Protein AF-A0A0D6K9Y1-F1 (afdb_monomer_lite)

Sequence (89 aa):
IWRIAELKSKIYSAIEDLRDETEKTTSRIEHKLDIHLTEYGEKKMFTEYLLHNLDAKIEHKFKRLANWVRQIGGFLNKQSDFQIRDDEY

Foldseek 3Di:
DVVVVVVVVVVVVVVVVVVVVVVVVVVVVVVVVVVVVVVVVVVVVVVVVVVVVVVVVVVVVVVVVVVVVVVVQVVCCVPPVHHDDDPDD

Radius of gyration: 35.6 Å; chains: 1; bounding box: 72×24×93 Å

pLDDT: mean 91.85, std 9.4, range [44.66, 98.0]

Structure (mmCIF, N/CA/C/O backbone):
data_AF-A0A0D6K9Y1-F1
#
_entry.id   AF-A0A0D6K9Y1-F1
#
loop_
_atom_site.group_PDB
_atom_site.id
_atom_site.type_symbol
_atom_site.label_atom_id
_atom_site.label_alt_id
_atom_site.label_comp_id
_atom_site.label_asym_id
_atom_site.label_entity_id
_atom_site.label_seq_id
_atom_site.pdbx_PDB_ins_code
_atom_site.Cartn_x
_atom_site.Cartn_y
_atom_site.Cartn_z
_atom_site.occupancy
_atom_site.B_iso_or_equiv
_atom_site.auth_seq_id
_atom_site.auth_comp_id
_atom_site.auth_asym_id
_atom_site.auth_atom_id
_atom_site.pdbx_PDB_model_num
ATOM 1 N N . ILE A 1 1 ? 31.700 -0.087 -52.826 1.00 70.56 1 ILE A N 1
ATOM 2 C CA . ILE A 1 1 ? 32.454 -0.268 -51.557 1.00 70.56 1 ILE A CA 1
ATOM 3 C C . ILE A 1 1 ? 32.160 0.870 -50.574 1.00 70.56 1 ILE A C 1
ATOM 5 O O . ILE A 1 1 ? 31.572 0.593 -49.540 1.00 70.56 1 ILE A O 1
ATOM 9 N N . TRP A 1 2 ? 32.434 2.139 -50.907 1.00 85.38 2 TRP A N 1
ATOM 10 C CA . TRP A 1 2 ? 32.204 3.286 -50.003 1.00 85.38 2 TRP A CA 1
ATOM 11 C C . TRP A 1 2 ? 30.754 3.424 -49.497 1.00 85.38 2 TRP A C 1
ATOM 13 O O . TRP A 1 2 ? 30.513 3.503 -48.300 1.00 85.38 2 TRP A O 1
ATOM 23 N N . ARG A 1 3 ? 29.770 3.306 -50.394 1.00 87.44 3 ARG A N 1
ATOM 24 C CA . ARG A 1 3 ? 28.336 3.389 -50.055 1.00 87.44 3 ARG A CA 1
ATOM 25 C C . ARG A 1 3 ? 27.838 2.256 -49.143 1.00 87.44 3 ARG A C 1
ATOM 27 O O . ARG A 1 3 ? 26.894 2.440 -48.388 1.00 87.44 3 ARG A O 1
ATOM 34 N N . ILE A 1 4 ? 28.492 1.091 -49.196 1.00 90.69 4 ILE A N 1
ATOM 35 C CA . ILE A 1 4 ? 28.204 -0.044 -48.303 1.00 90.69 4 ILE A CA 1
ATOM 36 C C . ILE A 1 4 ? 28.785 0.230 -46.912 1.00 90.69 4 ILE A C 1
ATOM 38 O O . ILE A 1 4 ? 28.125 -0.035 -45.912 1.00 90.69 4 ILE A O 1
ATOM 42 N N . ALA A 1 5 ? 29.994 0.794 -46.841 1.00 92.75 5 ALA A N 1
ATOM 43 C CA . ALA A 1 5 ? 30.611 1.187 -45.576 1.00 92.75 5 ALA A CA 1
ATOM 44 C C . ALA A 1 5 ? 29.815 2.300 -44.872 1.00 92.75 5 ALA A C 1
ATOM 46 O O . ALA A 1 5 ? 29.577 2.212 -43.671 1.00 92.75 5 ALA A O 1
ATOM 47 N N . GLU A 1 6 ? 29.332 3.292 -45.624 1.00 94.38 6 GLU A N 1
ATOM 48 C CA . GLU A 1 6 ? 28.473 4.359 -45.100 1.00 94.38 6 GLU A CA 1
ATOM 49 C C . GLU A 1 6 ? 27.153 3.805 -44.538 1.00 94.38 6 GLU A C 1
ATOM 51 O O . GLU A 1 6 ? 26.758 4.144 -43.424 1.00 94.38 6 GLU A O 1
ATOM 56 N N . LEU A 1 7 ? 26.491 2.903 -45.274 1.00 94.75 7 LEU A N 1
ATOM 57 C CA . LEU A 1 7 ? 25.264 2.253 -44.811 1.00 94.75 7 LEU A CA 1
ATOM 58 C C . LEU A 1 7 ? 25.507 1.438 -43.533 1.00 94.75 7 LEU A C 1
ATOM 60 O O . LEU A 1 7 ? 24.719 1.519 -42.594 1.00 94.75 7 LEU A O 1
ATOM 64 N N . LYS A 1 8 ? 26.618 0.695 -43.475 1.00 95.06 8 LYS A N 1
ATOM 65 C CA . LYS A 1 8 ? 27.013 -0.083 -42.296 1.00 95.06 8 LYS A CA 1
ATOM 66 C C . LYS A 1 8 ? 27.232 0.820 -41.079 1.00 95.06 8 LYS A C 1
ATOM 68 O O . LYS A 1 8 ? 26.760 0.495 -39.997 1.00 95.06 8 LYS A O 1
ATOM 73 N N . SER A 1 9 ? 27.887 1.966 -41.271 1.00 95.69 9 SER A N 1
ATOM 74 C CA . SER A 1 9 ? 28.086 2.958 -40.211 1.00 95.69 9 SER A CA 1
ATOM 75 C C . SER A 1 9 ? 26.758 3.505 -39.693 1.00 95.69 9 SER A C 1
ATOM 77 O O . SER A 1 9 ? 26.559 3.541 -38.487 1.00 95.69 9 SER A O 1
ATOM 79 N N . LYS A 1 10 ? 25.831 3.875 -40.588 1.00 96.62 10 LYS A N 1
ATOM 80 C CA . LYS A 1 10 ? 24.506 4.388 -40.197 1.00 96.62 10 LYS A CA 1
ATOM 81 C C . LYS A 1 10 ? 23.691 3.354 -39.424 1.00 96.62 10 LYS A C 1
ATOM 83 O O . LYS A 1 10 ? 23.035 3.707 -38.453 1.00 96.62 10 LYS A O 1
ATOM 88 N N . ILE A 1 11 ? 23.751 2.087 -39.838 1.00 96.50 11 ILE A N 1
ATOM 89 C CA . ILE A 1 11 ? 23.086 0.989 -39.129 1.00 96.50 11 ILE A CA 1
ATOM 90 C C . ILE A 1 11 ? 23.673 0.824 -37.725 1.00 96.50 11 ILE A C 1
ATOM 92 O O . ILE A 1 11 ? 22.910 0.697 -36.776 1.00 96.50 11 ILE A O 1
ATOM 96 N N . TYR A 1 12 ? 25.000 0.849 -37.572 1.00 97.56 12 TYR A N 1
ATOM 97 C CA . TYR A 1 12 ? 25.607 0.735 -36.245 1.00 97.56 12 TYR A CA 1
ATOM 98 C C . TYR A 1 12 ? 25.258 1.905 -35.333 1.00 97.56 12 TYR A C 1
ATOM 100 O O . TYR A 1 12 ? 24.898 1.658 -34.189 1.00 97.56 12 TYR A O 1
ATOM 108 N N . SER A 1 13 ? 25.288 3.139 -35.841 1.00 97.19 13 SER A N 1
ATOM 109 C CA . SER A 1 13 ? 24.857 4.304 -35.065 1.00 97.19 13 SER A CA 1
ATOM 110 C C . SER A 1 13 ? 23.396 4.180 -34.634 1.00 97.19 13 SER A C 1
ATOM 112 O O . SER A 1 13 ? 23.099 4.359 -33.465 1.00 97.19 13 SER A O 1
ATOM 114 N N . AL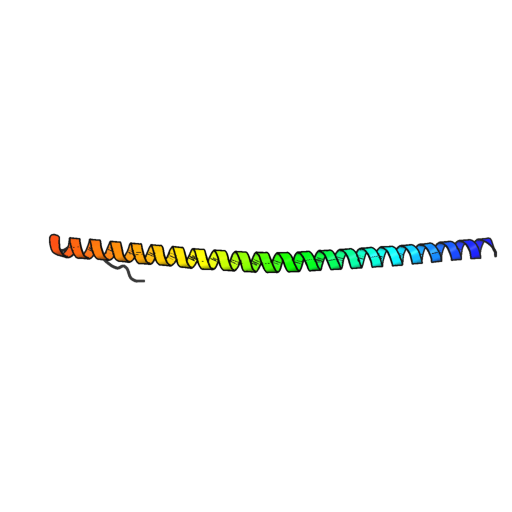A A 1 14 ? 22.497 3.760 -35.529 1.00 97.12 14 ALA A N 1
ATOM 115 C CA . ALA A 1 14 ? 21.093 3.561 -35.170 1.00 97.12 14 ALA A CA 1
ATOM 116 C C . ALA A 1 14 ? 20.891 2.450 -34.121 1.00 97.12 14 ALA A C 1
ATOM 118 O O . ALA A 1 14 ? 20.016 2.561 -33.268 1.00 97.12 14 ALA A O 1
ATOM 119 N N . ILE A 1 15 ? 21.682 1.372 -34.173 1.00 97.56 15 ILE A N 1
ATOM 120 C CA . ILE A 1 15 ? 21.650 0.308 -33.156 1.00 97.56 15 ILE A CA 1
ATOM 121 C C . ILE A 1 15 ? 22.131 0.839 -31.804 1.00 97.56 15 ILE A C 1
ATOM 123 O O . ILE A 1 15 ? 21.550 0.500 -30.776 1.00 97.56 15 ILE A O 1
ATOM 127 N N . GLU A 1 16 ? 23.184 1.650 -31.805 1.00 97.69 16 GLU A N 1
ATOM 128 C CA . GLU A 1 16 ? 23.727 2.275 -30.601 1.00 97.69 16 GLU A CA 1
ATOM 129 C C . GLU A 1 16 ? 22.733 3.265 -29.985 1.00 97.69 16 GLU A C 1
ATOM 131 O O . GLU A 1 16 ? 22.422 3.146 -28.803 1.00 97.69 16 GLU A O 1
ATOM 136 N N . ASP A 1 17 ? 22.121 4.126 -30.798 1.00 97.81 17 ASP A N 1
ATOM 137 C CA . ASP A 1 17 ? 21.081 5.056 -30.353 1.00 97.81 17 ASP A CA 1
ATOM 138 C C . ASP A 1 17 ? 19.887 4.309 -29.728 1.00 97.81 17 ASP A C 1
ATOM 140 O O . ASP A 1 17 ? 19.395 4.683 -28.662 1.00 97.81 17 ASP A O 1
ATOM 144 N N . LEU A 1 18 ? 19.441 3.211 -30.356 1.00 97.56 18 LEU A N 1
ATOM 145 C CA . LEU A 1 18 ? 18.356 2.377 -29.829 1.00 97.56 18 LEU A CA 1
ATOM 146 C C . LEU A 1 18 ? 18.735 1.676 -28.523 1.00 97.56 18 LEU A C 1
ATOM 148 O O . LEU A 1 18 ? 17.887 1.545 -27.635 1.00 97.56 18 LEU A O 1
ATOM 152 N N . ARG A 1 19 ? 19.982 1.209 -28.394 1.00 97.88 19 ARG A N 1
ATOM 153 C CA . ARG A 1 19 ? 20.488 0.616 -27.150 1.00 97.88 19 ARG A CA 1
ATOM 154 C C . ARG A 1 19 ? 20.433 1.650 -26.032 1.00 97.88 19 ARG A C 1
ATOM 156 O O . ARG A 1 19 ? 19.820 1.384 -25.002 1.00 97.88 19 ARG A O 1
ATOM 163 N N . ASP A 1 20 ? 20.997 2.828 -26.266 1.00 97.88 20 ASP A N 1
ATOM 164 C CA . ASP A 1 20 ? 21.091 3.888 -25.266 1.00 97.88 20 ASP A CA 1
ATOM 165 C C . ASP A 1 20 ? 19.692 4.406 -24.866 1.00 97.88 20 ASP A C 1
ATOM 167 O O . ASP A 1 20 ? 19.414 4.648 -23.687 1.00 97.88 20 ASP A O 1
ATOM 171 N N . GLU A 1 21 ? 18.757 4.514 -25.818 1.00 97.88 21 GLU A N 1
ATOM 172 C CA . GLU A 1 21 ? 17.361 4.865 -25.531 1.00 97.88 21 GLU A CA 1
ATOM 173 C C . GLU A 1 21 ? 16.645 3.783 -24.707 1.00 97.88 21 GLU A C 1
ATOM 175 O O . GLU A 1 21 ? 15.887 4.098 -23.777 1.00 97.88 21 GLU A O 1
ATOM 180 N N . THR A 1 22 ? 16.904 2.510 -25.013 1.00 97.38 22 THR A N 1
ATOM 181 C CA . THR A 1 22 ? 16.339 1.370 -24.281 1.00 97.38 22 THR A CA 1
ATOM 182 C C . THR A 1 22 ? 16.870 1.321 -22.853 1.00 97.38 22 THR A C 1
ATOM 184 O O . THR A 1 22 ? 16.079 1.183 -21.917 1.00 97.38 22 THR A O 1
ATOM 187 N N . GLU A 1 23 ? 18.177 1.498 -22.657 1.00 98.00 23 GLU A N 1
ATOM 188 C CA . GLU A 1 23 ? 18.805 1.561 -21.334 1.00 98.00 23 GLU A CA 1
ATOM 189 C C . GLU A 1 23 ? 18.225 2.714 -20.514 1.00 98.00 23 GLU A C 1
ATOM 191 O O . GLU A 1 23 ? 17.714 2.510 -19.412 1.00 98.00 23 GLU A O 1
ATOM 196 N N . LYS A 1 24 ? 18.171 3.917 -21.096 1.00 97.94 24 LYS A N 1
ATOM 197 C CA . LYS A 1 24 ? 17.600 5.097 -20.439 1.00 97.94 24 LYS A CA 1
ATOM 198 C C . LYS A 1 24 ? 16.135 4.898 -20.053 1.00 97.94 24 LYS A C 1
ATOM 200 O O . LYS A 1 24 ? 15.702 5.324 -18.978 1.00 97.94 24 LYS A O 1
ATOM 205 N N . THR A 1 25 ? 15.349 4.277 -20.929 1.00 97.62 25 THR A N 1
ATOM 206 C CA . THR A 1 25 ? 13.937 3.993 -20.661 1.00 97.62 25 THR A CA 1
ATOM 207 C C . THR A 1 25 ? 13.782 2.962 -19.553 1.00 97.62 25 THR A C 1
ATOM 209 O O . THR A 1 25 ? 12.958 3.169 -18.661 1.00 97.62 25 THR A O 1
ATOM 212 N N . THR A 1 26 ? 14.601 1.912 -19.571 1.00 97.62 26 THR A N 1
ATOM 213 C CA . THR A 1 26 ? 14.607 0.852 -18.558 1.00 97.62 26 THR A CA 1
ATOM 214 C C . THR A 1 26 ? 14.932 1.427 -17.187 1.00 97.62 26 THR A C 1
ATOM 216 O O . THR A 1 26 ? 14.101 1.327 -16.288 1.00 97.62 26 THR A O 1
ATOM 219 N N . SER A 1 27 ? 16.031 2.174 -17.055 1.00 97.62 27 SER A N 1
ATOM 220 C CA . SER A 1 27 ? 16.402 2.806 -15.783 1.00 97.62 27 SER A CA 1
ATOM 221 C C . SER A 1 27 ? 15.331 3.774 -15.270 1.00 97.62 27 SER A C 1
ATOM 223 O O . SER A 1 27 ? 15.064 3.848 -14.071 1.00 97.62 27 SER A O 1
ATOM 225 N N . ARG A 1 28 ? 14.655 4.507 -16.166 1.00 97.62 28 ARG A N 1
ATOM 226 C CA . ARG A 1 28 ? 13.543 5.388 -15.777 1.00 97.62 28 ARG A CA 1
ATOM 227 C C . ARG A 1 28 ? 12.334 4.603 -15.263 1.00 97.62 28 ARG A C 1
ATOM 229 O O . ARG A 1 28 ? 11.657 5.079 -14.353 1.00 97.62 28 ARG A O 1
ATOM 236 N N . ILE A 1 29 ? 12.018 3.460 -15.867 1.00 97.44 29 ILE A N 1
ATOM 237 C CA . ILE A 1 29 ? 10.905 2.603 -15.437 1.00 97.44 29 ILE A CA 1
ATOM 238 C C . ILE A 1 29 ? 11.230 1.955 -14.095 1.00 97.44 29 ILE A C 1
ATOM 240 O O . ILE A 1 29 ? 10.393 2.007 -13.200 1.00 97.44 29 ILE A O 1
ATOM 244 N N . GLU A 1 30 ? 12.438 1.418 -13.932 1.00 97.44 30 GLU A N 1
ATOM 245 C CA . GLU A 1 30 ? 12.906 0.826 -12.675 1.00 97.44 30 GLU A CA 1
ATOM 246 C C . GLU A 1 30 ? 12.820 1.830 -11.526 1.00 97.44 30 GLU A C 1
ATOM 248 O O . GLU A 1 30 ? 12.231 1.534 -10.490 1.00 97.44 30 GLU A O 1
ATOM 253 N N . HIS A 1 31 ? 13.295 3.059 -11.743 1.00 96.38 31 HIS A N 1
ATOM 254 C CA . HIS A 1 31 ? 13.212 4.107 -10.731 1.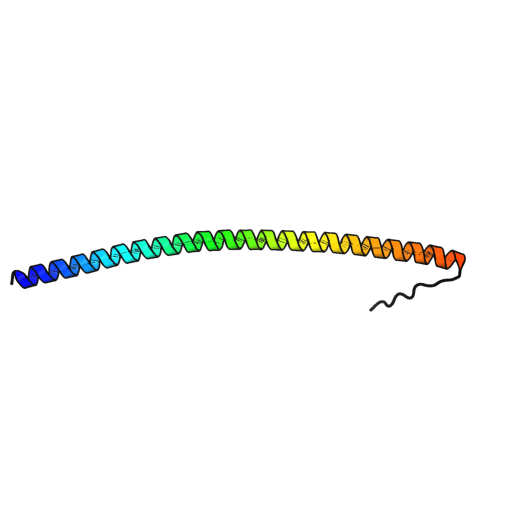00 96.38 31 HIS A CA 1
ATOM 255 C C . HIS A 1 31 ? 11.764 4.470 -10.365 1.00 96.38 31 HIS A C 1
ATOM 257 O O . HIS A 1 31 ? 11.433 4.627 -9.192 1.00 96.38 31 HIS A O 1
ATOM 263 N N . LYS A 1 32 ? 10.868 4.575 -11.355 1.00 96.88 32 LYS A N 1
ATOM 264 C CA . LYS A 1 32 ? 9.441 4.823 -11.090 1.00 96.88 32 LYS A CA 1
ATOM 265 C C . LYS A 1 32 ? 8.785 3.671 -10.336 1.00 96.88 32 LYS A C 1
ATOM 267 O O . LYS A 1 32 ? 7.940 3.915 -9.479 1.00 96.88 32 LYS A O 1
ATOM 272 N N . LEU A 1 33 ? 9.144 2.433 -10.670 1.00 96.44 33 LEU A N 1
ATOM 273 C CA . LEU A 1 33 ? 8.629 1.250 -9.996 1.00 96.44 33 LEU A CA 1
ATOM 274 C C . LEU A 1 33 ? 9.064 1.231 -8.528 1.00 96.44 33 LEU A C 1
ATOM 276 O O . LEU A 1 33 ? 8.225 1.003 -7.665 1.00 96.44 33 LEU A O 1
ATOM 280 N N . ASP A 1 34 ? 10.330 1.535 -8.247 1.00 96.19 34 ASP A N 1
ATOM 281 C CA . ASP A 1 34 ? 10.870 1.602 -6.886 1.00 96.19 34 ASP A CA 1
ATOM 282 C C . ASP A 1 34 ? 10.139 2.643 -6.018 1.00 96.19 34 ASP A C 1
ATOM 284 O O . ASP A 1 34 ? 9.691 2.343 -4.906 1.00 96.19 34 ASP A O 1
ATOM 288 N N . ILE A 1 35 ? 9.893 3.838 -6.573 1.00 95.50 35 ILE A N 1
ATOM 289 C CA . ILE A 1 35 ? 9.080 4.874 -5.917 1.00 95.50 35 ILE A CA 1
ATOM 290 C C . ILE A 1 35 ? 7.668 4.350 -5.631 1.00 95.50 35 ILE A C 1
ATOM 292 O O . ILE A 1 35 ? 7.187 4.449 -4.503 1.00 95.50 35 ILE A O 1
ATOM 296 N N . HIS A 1 36 ? 6.999 3.761 -6.625 1.00 95.06 36 HIS A N 1
ATOM 297 C CA . HIS A 1 36 ? 5.637 3.257 -6.446 1.00 95.06 36 HIS A CA 1
ATOM 298 C C . HIS A 1 36 ? 5.544 2.119 -5.428 1.00 95.06 36 HIS A C 1
ATOM 300 O O . HIS A 1 36 ? 4.578 2.071 -4.666 1.00 95.06 36 HIS A O 1
ATOM 306 N N . LEU A 1 37 ? 6.525 1.216 -5.393 1.00 94.12 37 LEU A N 1
ATOM 307 C CA . LEU A 1 37 ? 6.581 0.139 -4.406 1.00 94.12 37 LEU A CA 1
ATOM 308 C C . LEU A 1 37 ? 6.772 0.694 -2.993 1.00 94.12 37 LEU A C 1
ATOM 310 O O . LEU A 1 37 ? 6.094 0.243 -2.067 1.00 94.12 37 LEU A O 1
ATOM 314 N N . THR A 1 38 ? 7.622 1.710 -2.843 1.00 93.44 38 THR A N 1
ATOM 315 C CA . THR A 1 38 ? 7.839 2.402 -1.567 1.00 93.44 38 THR A CA 1
ATOM 316 C C . THR A 1 38 ? 6.557 3.086 -1.087 1.00 93.44 38 THR A C 1
ATOM 318 O O . THR A 1 38 ? 6.065 2.782 -0.000 1.00 93.44 38 THR A O 1
ATOM 321 N N . GLU A 1 39 ? 5.939 3.922 -1.928 1.00 93.25 39 GLU A N 1
ATOM 322 C CA . GLU A 1 39 ? 4.677 4.600 -1.603 1.00 93.25 39 GLU A CA 1
ATOM 323 C C . GLU A 1 39 ? 3.546 3.612 -1.280 1.00 93.25 39 GLU A C 1
ATOM 325 O O . GLU A 1 39 ? 2.708 3.865 -0.411 1.00 93.25 39 GLU A O 1
ATOM 330 N N . TYR A 1 40 ? 3.483 2.486 -1.997 1.00 92.88 40 TYR A N 1
ATOM 331 C CA . TYR A 1 40 ? 2.488 1.448 -1.748 1.00 92.88 40 TYR A CA 1
ATOM 332 C C . TYR A 1 40 ? 2.702 0.781 -0.385 1.00 92.88 40 TYR A C 1
ATOM 334 O O . TYR A 1 40 ? 1.736 0.597 0.362 1.00 92.88 40 TYR A O 1
ATOM 342 N N . GLY A 1 41 ? 3.953 0.466 -0.035 1.00 91.50 41 GLY A N 1
ATOM 343 C CA . GLY A 1 41 ? 4.315 -0.069 1.277 1.00 91.50 41 GLY A CA 1
ATOM 344 C C . GLY A 1 41 ? 3.904 0.864 2.417 1.00 91.50 41 GLY A C 1
ATOM 345 O O . GLY A 1 41 ? 3.261 0.430 3.375 1.00 91.50 41 GLY A O 1
ATOM 346 N N . GLU A 1 42 ? 4.180 2.160 2.279 1.00 92.19 42 GLU A N 1
ATOM 347 C CA . GLU A 1 42 ? 3.791 3.180 3.259 1.00 92.19 42 GLU A CA 1
ATOM 348 C C . GLU A 1 42 ? 2.267 3.309 3.398 1.00 92.19 42 GLU A C 1
ATOM 350 O O . GLU A 1 42 ? 1.737 3.296 4.512 1.00 92.19 42 GLU A O 1
ATOM 355 N N . LYS A 1 43 ? 1.533 3.373 2.278 1.00 92.50 43 LYS A N 1
ATOM 356 C CA . LYS A 1 43 ? 0.059 3.449 2.279 1.00 92.50 43 LYS A CA 1
ATOM 357 C C . LYS A 1 43 ? -0.581 2.218 2.910 1.00 92.50 43 LYS A C 1
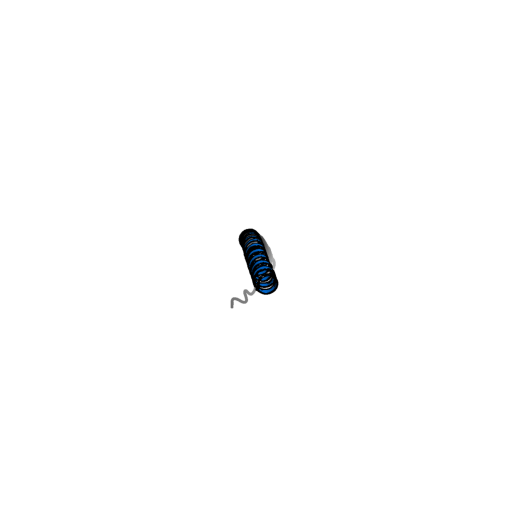ATOM 359 O O . LYS A 1 43 ? -1.591 2.349 3.609 1.00 92.50 43 LYS A O 1
ATOM 364 N N . LYS A 1 44 ? -0.009 1.033 2.683 1.00 92.19 44 LYS A N 1
ATOM 365 C CA . LYS A 1 44 ? -0.471 -0.208 3.306 1.00 92.19 44 LYS A CA 1
ATOM 366 C C . LYS A 1 44 ? -0.305 -0.144 4.824 1.00 92.19 44 LYS A C 1
ATOM 368 O O . LYS A 1 44 ? -1.295 -0.322 5.529 1.00 92.19 44 LYS A O 1
ATOM 373 N N . MET A 1 45 ? 0.886 0.204 5.317 1.00 91.25 45 MET A N 1
ATOM 374 C CA . MET A 1 45 ? 1.129 0.350 6.760 1.00 91.25 45 MET A CA 1
ATOM 375 C C . MET A 1 45 ? 0.217 1.402 7.399 1.00 91.25 45 MET A C 1
ATOM 377 O O . MET A 1 45 ? -0.349 1.177 8.468 1.00 91.25 45 MET A O 1
ATOM 381 N N . PHE A 1 46 ? 0.026 2.542 6.732 1.00 93.00 46 PHE A N 1
ATOM 382 C CA . PHE A 1 46 ? -0.876 3.586 7.210 1.00 93.00 46 PHE A CA 1
ATOM 383 C C . PHE A 1 46 ? -2.325 3.089 7.321 1.00 93.00 46 PHE A C 1
ATOM 385 O O . PHE A 1 46 ? -3.006 3.357 8.313 1.00 93.00 46 PHE A O 1
ATOM 392 N N . THR A 1 47 ? -2.788 2.332 6.325 1.00 92.81 47 THR A N 1
ATOM 393 C CA . THR A 1 47 ? -4.137 1.754 6.312 1.00 92.81 47 THR A CA 1
ATOM 394 C C . THR A 1 47 ? -4.311 0.719 7.423 1.00 92.81 47 THR A C 1
ATOM 396 O O . THR A 1 47 ? -5.308 0.764 8.139 1.00 92.81 47 THR A O 1
ATOM 399 N N . GLU A 1 48 ? -3.334 -0.168 7.623 1.00 93.75 48 GLU A N 1
ATOM 400 C CA . GLU A 1 48 ? -3.335 -1.156 8.712 1.00 93.75 48 GLU A CA 1
ATOM 401 C C . GLU A 1 48 ? -3.393 -0.478 10.089 1.00 93.75 48 GLU A C 1
ATOM 403 O O . GLU A 1 48 ? -4.205 -0.851 10.937 1.00 93.75 48 GLU A O 1
ATOM 408 N N . TYR A 1 49 ? -2.609 0.585 10.292 1.00 94.19 49 TYR A N 1
ATOM 409 C CA . TYR A 1 49 ? -2.640 1.372 11.525 1.00 94.19 49 TYR A CA 1
ATOM 410 C C . TYR A 1 49 ? -3.998 2.051 11.758 1.00 94.19 49 TYR A C 1
ATOM 412 O O . TYR A 1 49 ? -4.510 2.072 12.883 1.00 94.19 49 TYR A O 1
ATOM 420 N N . LEU A 1 50 ? -4.608 2.613 10.710 1.00 94.62 50 LEU A N 1
ATOM 421 C CA . LEU A 1 50 ? -5.941 3.207 10.805 1.00 94.62 50 LEU A CA 1
ATOM 422 C C . LEU A 1 50 ? -7.002 2.168 11.168 1.00 94.62 50 LEU A C 1
ATOM 424 O O . LEU A 1 50 ? -7.804 2.431 12.064 1.00 94.62 50 LEU A O 1
ATOM 428 N N . LEU A 1 51 ? -6.991 1.004 10.515 1.00 95.75 51 LEU A N 1
ATOM 429 C CA . LEU A 1 51 ? -7.930 -0.083 10.793 1.00 95.75 51 LEU A CA 1
ATOM 430 C C . LEU A 1 51 ? -7.799 -0.570 12.236 1.00 95.75 51 LEU A C 1
ATOM 432 O O . LEU A 1 51 ? -8.791 -0.588 12.958 1.00 95.75 51 LEU A O 1
ATOM 436 N N . HIS A 1 52 ? -6.576 -0.825 12.703 1.00 96.00 52 HIS A N 1
ATOM 437 C CA . HIS A 1 52 ? -6.341 -1.250 14.083 1.00 96.00 52 HIS A CA 1
ATOM 438 C C . HIS A 1 52 ? -6.859 -0.225 15.109 1.00 96.00 52 HIS A C 1
ATOM 440 O O . HIS A 1 52 ? -7.476 -0.572 16.116 1.00 96.00 52 HIS A O 1
ATOM 446 N N . ASN A 1 53 ? -6.655 1.069 14.851 1.00 95.81 53 ASN A N 1
ATOM 447 C CA . ASN A 1 53 ? -7.181 2.122 15.720 1.00 95.81 53 ASN A CA 1
ATOM 448 C C . ASN A 1 53 ? -8.708 2.228 15.686 1.00 95.81 53 ASN A C 1
ATOM 450 O O . ASN A 1 53 ? -9.320 2.595 16.695 1.00 95.81 53 ASN A O 1
ATOM 454 N N . LEU A 1 54 ? -9.326 1.971 14.533 1.00 96.50 54 LEU A N 1
ATOM 455 C CA . LEU A 1 54 ? -10.778 1.934 14.406 1.00 96.50 54 LEU A CA 1
ATOM 456 C C . LEU A 1 54 ? -11.349 0.749 15.181 1.00 96.50 54 LEU A C 1
ATOM 458 O O . LEU A 1 54 ? -12.244 0.972 15.996 1.00 96.50 54 LEU A O 1
ATOM 462 N N . ASP A 1 55 ? -10.783 -0.444 15.021 1.00 97.00 55 ASP A N 1
ATOM 463 C CA . ASP A 1 55 ? -11.192 -1.646 15.752 1.00 97.00 55 ASP A CA 1
ATOM 464 C C . ASP A 1 55 ? -11.096 -1.432 17.264 1.00 97.00 55 ASP A C 1
ATOM 466 O O . ASP A 1 55 ? -12.079 -1.624 17.981 1.00 97.00 55 ASP A O 1
ATOM 470 N N . ALA A 1 56 ? -9.975 -0.890 17.753 1.00 96.69 56 ALA A N 1
ATOM 471 C CA . ALA A 1 56 ? -9.802 -0.583 19.172 1.00 96.69 56 ALA A CA 1
ATOM 472 C C . ALA A 1 56 ? -10.853 0.418 19.697 1.00 96.69 56 ALA A C 1
ATOM 474 O O . ALA A 1 56 ? -11.398 0.265 20.797 1.00 96.69 56 ALA A O 1
ATOM 475 N N . LYS A 1 57 ? -11.180 1.456 18.913 1.00 97.25 57 LYS A N 1
ATOM 476 C CA . LYS A 1 57 ? -12.223 2.433 19.273 1.00 97.25 57 LYS A CA 1
ATOM 477 C C . LYS A 1 57 ? -13.615 1.808 19.269 1.00 97.25 57 LYS A C 1
ATOM 479 O O . LYS A 1 57 ? -14.423 2.145 20.140 1.00 97.25 57 LYS A O 1
ATOM 484 N N . ILE A 1 58 ? -13.905 0.955 18.292 1.00 97.06 58 ILE A N 1
ATOM 485 C CA . ILE A 1 58 ? -15.174 0.239 18.163 1.00 97.06 58 ILE A CA 1
ATOM 486 C C . ILE A 1 58 ? -15.349 -0.692 19.362 1.00 97.06 58 ILE A C 1
ATOM 488 O O . ILE A 1 58 ? -16.349 -0.585 20.074 1.00 97.06 58 ILE A O 1
ATOM 492 N N . GLU A 1 59 ? -14.346 -1.513 19.663 1.00 97.06 59 GLU A N 1
ATOM 493 C CA . GLU A 1 59 ? -14.364 -2.436 20.793 1.00 97.06 59 GLU A CA 1
ATOM 494 C C . GLU A 1 59 ? -14.575 -1.699 22.122 1.00 97.06 59 GLU A C 1
ATOM 496 O O . GLU A 1 59 ? -15.445 -2.068 22.914 1.00 97.06 59 GLU A O 1
ATOM 501 N N . HIS A 1 60 ? -13.853 -0.598 22.357 1.00 97.19 60 HIS A N 1
ATOM 502 C CA . HIS A 1 60 ? -14.035 0.207 23.565 1.00 97.19 60 HIS A CA 1
ATOM 503 C C . HIS A 1 60 ? -15.464 0.768 23.686 1.00 97.19 60 HIS A C 1
ATOM 505 O O . HIS A 1 60 ? -16.045 0.790 24.776 1.00 97.19 60 HIS A O 1
ATOM 511 N N . LYS A 1 61 ? -16.062 1.226 22.577 1.00 96.75 61 LYS A N 1
ATOM 512 C CA . LYS A 1 61 ? -17.450 1.718 22.569 1.00 96.75 61 LYS A CA 1
ATOM 513 C C . LYS A 1 61 ? -18.444 0.597 22.867 1.00 96.75 61 LYS A C 1
ATOM 515 O O . LYS A 1 61 ? -19.326 0.812 23.696 1.00 96.75 61 LYS A O 1
ATOM 520 N N . PHE A 1 62 ? -18.280 -0.583 22.273 1.00 97.06 62 PHE A N 1
ATOM 521 C CA . PHE A 1 62 ? -19.141 -1.736 22.550 1.00 97.06 62 PHE A CA 1
ATOM 522 C C . PHE A 1 62 ? -19.010 -2.227 23.993 1.00 97.06 62 PHE A C 1
ATOM 524 O O . PHE A 1 62 ? -20.028 -2.446 24.646 1.00 97.06 62 PHE A O 1
ATOM 531 N N . LYS A 1 63 ? -17.795 -2.289 24.552 1.00 96.38 63 LYS A N 1
ATOM 532 C CA . LYS A 1 63 ? -17.586 -2.600 25.979 1.00 96.38 63 LYS A CA 1
ATOM 533 C C . LYS A 1 63 ? -18.302 -1.601 26.889 1.00 96.38 63 LYS A C 1
ATOM 535 O O . LYS A 1 63 ? -18.947 -1.995 27.860 1.00 96.38 63 LYS A O 1
ATOM 540 N N . ARG A 1 64 ? -18.235 -0.305 26.567 1.00 96.31 64 ARG A N 1
ATOM 541 C CA . ARG A 1 64 ? -18.947 0.738 27.321 1.00 96.31 64 ARG A CA 1
ATOM 542 C C . ARG A 1 64 ? -20.465 0.581 27.221 1.00 96.31 64 ARG A C 1
ATOM 544 O O . ARG A 1 64 ? -21.137 0.694 28.242 1.00 96.31 64 ARG A O 1
ATOM 551 N N . LEU A 1 65 ? -20.990 0.298 26.029 1.00 96.12 65 LEU A N 1
ATOM 552 C CA . LEU A 1 65 ? -22.414 0.027 25.823 1.00 96.12 65 LEU A CA 1
ATOM 553 C C . LEU A 1 65 ? -22.871 -1.199 26.619 1.00 96.12 65 LEU A C 1
ATOM 555 O O . LEU A 1 65 ? -23.854 -1.108 27.346 1.00 96.12 65 LEU A O 1
ATOM 559 N N . ALA A 1 66 ? -22.124 -2.303 26.565 1.00 92.62 66 ALA A N 1
ATOM 560 C CA . ALA A 1 66 ? -22.417 -3.504 27.342 1.00 92.62 66 ALA A CA 1
ATOM 561 C C . ALA A 1 66 ? -22.444 -3.210 28.851 1.00 92.62 66 ALA A C 1
ATOM 563 O O . ALA A 1 66 ? -23.351 -3.640 29.559 1.00 92.62 66 ALA A O 1
ATOM 564 N N . ASN A 1 67 ? -21.498 -2.408 29.349 1.00 94.81 67 ASN A N 1
ATOM 565 C CA . ASN A 1 67 ? -21.494 -1.983 30.748 1.00 94.81 67 ASN A CA 1
ATOM 566 C C . ASN A 1 67 ? -22.737 -1.164 31.117 1.00 94.81 67 ASN A C 1
ATOM 568 O O . ASN A 1 67 ? -23.309 -1.384 32.182 1.00 94.81 67 ASN A O 1
ATOM 572 N N . TRP A 1 68 ? -23.176 -0.248 30.253 1.00 95.38 68 TRP A N 1
ATOM 573 C CA . TRP A 1 68 ? -24.408 0.511 30.478 1.00 95.38 68 TRP A CA 1
ATOM 574 C C . TRP A 1 68 ? -25.649 -0.377 30.472 1.00 95.38 68 TRP A C 1
ATOM 576 O O . TRP A 1 68 ? -26.482 -0.249 31.365 1.00 95.38 68 TRP A O 1
ATOM 586 N N . VAL A 1 69 ? -25.745 -1.317 29.531 1.00 92.12 69 VAL A N 1
ATOM 587 C CA . VAL A 1 69 ? -26.843 -2.293 29.481 1.00 92.12 69 VAL A CA 1
ATOM 588 C C . VAL A 1 69 ? -26.897 -3.110 30.773 1.00 92.12 69 VAL A C 1
ATOM 590 O O . VAL A 1 69 ? -27.961 -3.210 31.381 1.00 92.12 69 VAL A O 1
ATOM 593 N N . ARG A 1 70 ? -25.754 -3.607 31.266 1.00 90.00 70 ARG A N 1
ATOM 594 C CA . ARG A 1 70 ? -25.686 -4.321 32.554 1.00 90.00 70 ARG A CA 1
ATOM 595 C C . ARG A 1 70 ? -26.111 -3.451 33.736 1.00 90.00 70 ARG A C 1
ATOM 597 O O . ARG A 1 70 ? -26.821 -3.932 34.613 1.00 90.00 70 ARG A O 1
ATOM 604 N N . GLN A 1 71 ? -25.704 -2.180 33.773 1.00 91.81 71 GLN A N 1
ATOM 605 C CA . GLN A 1 71 ? -26.107 -1.250 34.837 1.00 91.81 71 GLN A CA 1
ATOM 606 C C . GLN A 1 71 ? -27.619 -1.010 34.841 1.00 91.81 71 GLN A C 1
ATOM 608 O O . GLN A 1 71 ? -28.241 -1.056 35.902 1.00 91.81 71 GLN A O 1
ATOM 613 N N . ILE A 1 72 ? -28.211 -0.804 33.663 1.00 91.81 72 ILE A N 1
ATOM 614 C CA . ILE A 1 72 ? -29.660 -0.641 33.505 1.00 91.81 72 ILE A CA 1
ATOM 615 C C . ILE A 1 7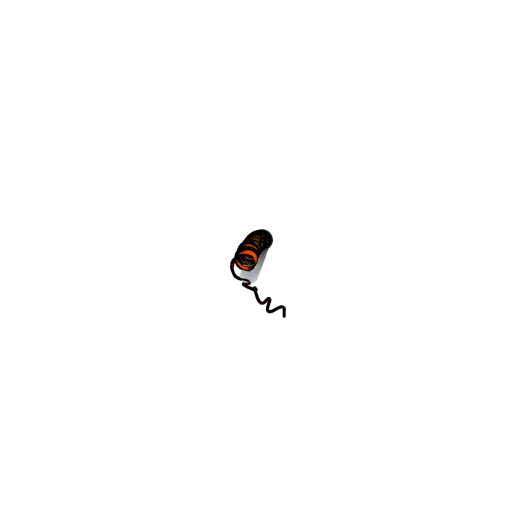2 ? -30.382 -1.923 33.929 1.00 91.81 72 ILE A C 1
ATOM 617 O O . ILE A 1 72 ? -31.308 -1.857 34.732 1.00 91.81 72 ILE A O 1
ATOM 621 N N . GLY A 1 73 ? -29.925 -3.089 33.468 1.00 89.88 73 GLY A N 1
ATOM 622 C CA . GLY A 1 73 ? -30.478 -4.381 33.874 1.00 89.88 73 GLY A CA 1
ATOM 623 C C . GLY A 1 73 ? -30.429 -4.597 35.381 1.00 89.88 73 GLY A C 1
ATOM 624 O O . GLY A 1 73 ? -31.435 -4.962 35.978 1.00 89.88 73 GLY A O 1
ATOM 625 N N . GLY A 1 74 ? -29.293 -4.300 36.016 1.00 88.75 74 GLY A N 1
ATOM 626 C CA . GLY A 1 74 ? -29.141 -4.402 37.467 1.00 88.75 74 GLY A CA 1
ATOM 627 C C . GLY A 1 74 ? -30.036 -3.431 38.244 1.00 88.75 74 GLY A C 1
ATOM 628 O O . GLY A 1 74 ? -30.524 -3.775 39.318 1.00 88.75 74 GLY A O 1
ATOM 629 N N . PHE A 1 75 ? -30.278 -2.229 37.715 1.00 91.81 75 PHE A N 1
ATOM 630 C CA . PHE A 1 75 ? -31.235 -1.287 38.299 1.00 91.81 75 PHE A CA 1
ATOM 631 C C . PHE A 1 75 ? -32.677 -1.796 38.180 1.00 91.81 75 PHE A C 1
ATOM 633 O O . PHE A 1 75 ? -33.406 -1.799 39.170 1.00 91.81 75 PHE A O 1
ATOM 640 N N . LEU A 1 76 ? -33.072 -2.268 36.995 1.00 90.25 76 LEU A N 1
ATOM 641 C CA . LEU A 1 76 ? -34.417 -2.783 36.741 1.00 90.25 76 LEU A CA 1
ATOM 642 C C . LEU A 1 76 ? -34.698 -4.063 37.533 1.00 90.25 76 LEU A C 1
ATOM 644 O O . LEU A 1 76 ? -35.767 -4.184 38.118 1.00 90.25 76 LEU A O 1
ATOM 648 N N . ASN A 1 77 ? -33.733 -4.979 37.635 1.00 89.88 77 ASN A N 1
ATOM 649 C CA . ASN A 1 77 ? -33.865 -6.188 38.446 1.00 89.88 77 ASN A CA 1
ATOM 650 C C . ASN A 1 77 ? -34.231 -5.855 39.901 1.00 89.88 77 ASN A C 1
ATOM 652 O O . ASN A 1 77 ? -35.176 -6.410 40.450 1.00 89.88 77 ASN A O 1
ATOM 656 N N . LYS A 1 78 ? -33.554 -4.858 40.488 1.00 88.00 78 LYS A N 1
ATOM 657 C CA . LYS A 1 78 ? -33.833 -4.394 41.855 1.00 88.00 78 LYS A CA 1
ATOM 658 C C . LYS A 1 78 ? -35.227 -3.787 42.032 1.00 88.00 78 LYS A C 1
ATOM 660 O O . LYS A 1 78 ? -35.720 -3.777 43.155 1.00 88.00 78 LYS A O 1
ATOM 665 N N . GLN A 1 79 ? -35.825 -3.226 40.979 1.00 88.88 79 GLN A N 1
ATOM 666 C CA . GLN A 1 79 ? -37.116 -2.533 41.063 1.00 88.88 79 GLN A CA 1
ATOM 667 C C . GLN A 1 79 ? -38.312 -3.391 40.643 1.00 88.88 79 GLN A C 1
ATOM 669 O O . GLN A 1 79 ? -39.404 -3.195 41.172 1.00 88.88 79 GLN A O 1
ATOM 674 N N . SER A 1 80 ? -38.136 -4.293 39.681 1.00 85.50 80 SER A N 1
ATOM 675 C CA . SER A 1 80 ? -39.243 -4.985 39.012 1.00 85.50 80 SER A CA 1
ATOM 676 C C . SER A 1 80 ? -38.978 -6.463 38.727 1.00 85.50 80 SER A C 1
ATOM 678 O O . SER A 1 80 ? -39.718 -7.060 37.950 1.00 85.50 80 SER A O 1
ATOM 680 N N . ASP A 1 81 ? -37.928 -7.046 39.319 1.00 83.00 81 ASP A N 1
ATOM 681 C CA . ASP A 1 81 ? -37.482 -8.429 39.075 1.00 83.00 81 ASP A CA 1
ATOM 682 C C . ASP A 1 81 ? -37.169 -8.712 37.589 1.00 83.00 81 ASP A C 1
ATOM 684 O O . ASP A 1 81 ? -37.190 -9.841 37.102 1.00 83.00 81 ASP A O 1
ATOM 688 N N . PHE A 1 82 ? -36.866 -7.651 36.832 1.00 85.56 82 PHE A N 1
ATOM 689 C CA . PHE A 1 82 ? -36.468 -7.740 35.433 1.00 85.56 82 PHE A CA 1
ATOM 690 C C . PHE A 1 82 ? -35.165 -8.534 35.283 1.00 85.56 82 PHE A C 1
ATOM 692 O O . PHE A 1 82 ? -34.187 -8.290 35.992 1.00 85.56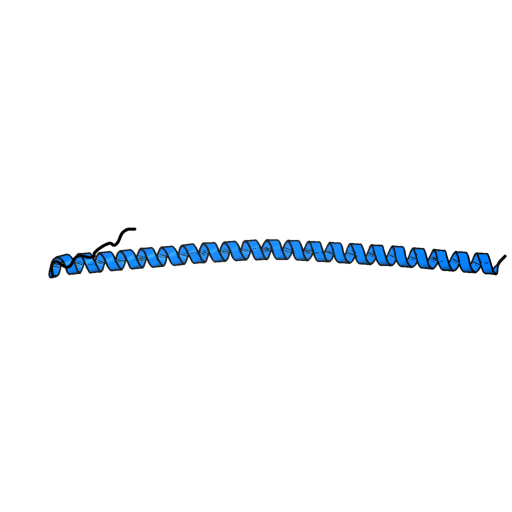 82 PHE A O 1
ATOM 699 N N . GLN A 1 83 ? -35.119 -9.448 34.316 1.00 80.62 83 GLN A N 1
ATOM 700 C CA . GLN A 1 83 ? -33.936 -10.250 34.012 1.00 80.62 83 GLN A CA 1
ATOM 701 C C . GLN A 1 83 ? -33.515 -10.024 32.562 1.00 80.62 83 GLN A C 1
ATOM 703 O O . GLN A 1 83 ? -34.313 -10.193 31.639 1.00 80.62 83 GLN A O 1
ATOM 708 N N . ILE A 1 84 ? -32.247 -9.656 32.362 1.00 78.94 84 ILE A N 1
ATOM 709 C CA . ILE A 1 84 ? -31.633 -9.707 31.035 1.00 78.94 84 ILE A CA 1
ATOM 710 C C . ILE A 1 84 ? -31.345 -11.178 30.745 1.00 78.94 84 ILE A C 1
ATOM 712 O O . ILE A 1 84 ? -30.624 -11.825 31.502 1.00 78.94 84 ILE A O 1
ATOM 716 N N . ARG A 1 85 ? -31.917 -11.700 29.661 1.00 76.69 85 ARG A N 1
ATOM 717 C CA . ARG A 1 85 ? -31.499 -12.980 29.092 1.00 76.69 85 ARG A CA 1
ATOM 718 C C . ARG A 1 85 ? -30.248 -12.723 28.268 1.00 76.69 85 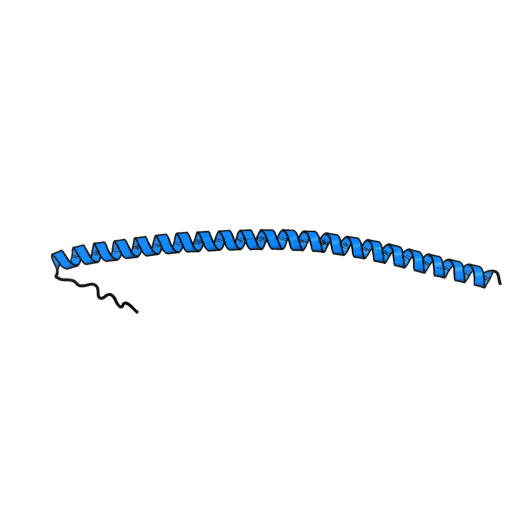ARG A C 1
ATOM 720 O O . ARG A 1 85 ? -30.306 -11.948 27.317 1.00 76.69 85 ARG A O 1
ATOM 727 N N . ASP A 1 86 ? -29.134 -13.296 28.700 1.00 71.06 86 ASP A N 1
ATOM 728 C CA . ASP A 1 86 ? -27.922 -13.338 27.892 1.00 71.06 86 ASP A CA 1
ATOM 729 C C . ASP A 1 86 ? -28.058 -14.548 26.965 1.00 71.06 86 ASP A C 1
ATOM 731 O O . ASP A 1 86 ? -28.079 -15.689 27.429 1.00 71.06 86 ASP A O 1
ATOM 735 N N . ASP A 1 87 ? -28.233 -14.295 25.671 1.00 61.00 87 ASP A N 1
ATOM 736 C CA . ASP A 1 87 ? -28.154 -15.338 24.652 1.00 61.00 87 ASP A CA 1
ATOM 737 C C . ASP A 1 87 ? -26.661 -15.523 24.321 1.00 61.00 87 ASP A C 1
ATOM 739 O O . ASP A 1 87 ? -26.182 -15.083 23.275 1.00 61.00 87 ASP A O 1
ATOM 743 N N . GLU A 1 88 ? -25.888 -16.089 25.256 1.00 49.62 88 GLU A N 1
ATOM 744 C CA . GLU A 1 88 ? -24.510 -16.506 24.970 1.00 49.62 88 GLU A CA 1
ATOM 745 C C . GLU A 1 88 ? -24.540 -17.628 23.913 1.00 49.62 88 GLU A C 1
ATOM 747 O O . GLU A 1 88 ? -25.121 -18.693 24.138 1.00 49.62 88 GLU A O 1
ATOM 752 N N . TYR A 1 89 ? -23.912 -17.370 22.761 1.00 44.66 89 TYR A N 1
ATOM 753 C CA . TYR A 1 89 ? -23.473 -18.366 21.776 1.00 44.66 89 TYR A CA 1
ATOM 754 C C . TYR A 1 89 ? -21.957 -18.528 21.862 1.00 44.66 89 TYR A C 1
ATOM 756 O O . TYR A 1 89 ? -21.267 -17.484 21.956 1.00 44.66 89 TYR A O 1
#

Secondary structure (DSSP, 8-state):
-HHHHHHHHHHHHHHHHHHHHHHHHHHHHHHHHHHHHHHHHHHHHHHHHHHHHHHHHHHHHHHHHHHHHHHHHHHHHHHH---------